Protein AF-A0A4R9BK55-F1 (afdb_monomer_lite)

Secondary structure (DSSP, 8-state):
--------------------------------------------S-HHHHHHHHHHHHHHHHHHHHHTEETTEEGGGHHHHHHHHHHHT-HHHHHHHHHHHHHHHHHHHHHHTTT-TT----PPPHHHHHHHHHHHHHTT-HHHHHHHHHHHHHH-TT-HHHHHHHHHHHHHHHHHTT-

Foldseek 3Di:
DDDDDDDDDDDDDDDDDDDDPPDDPDPPPPDPDPPPPPPVPPPPPDVVNVVVLCVVCVVLVVVLQVLQDDPRDGLVVCVVVLVVCVVVVVLVVSLVSLVSSQVSNQSSQVSVCVSDPVSPRPQRDVVSLVSNLVSCVVVVVLVVSLVSLVVSCVVPVPPPVSVVSNVVSVVSVVVVVVD

Organism: NCBI:txid1259202

Radius of gyration: 28.17 Å; chains: 1; bounding box: 82×42×72 Å

Sequence (179 aa):
MVVLLVIGSAVGLWRAAGASMAAKPKVSSASLAPAVMTEDVQSDAPMDALMAELARNQPLYAAVHEARVLRGRDVSEWLFEVKRLKAEGQLEEALALAYECSDTQERSHAIFAQITRDGVPMRTSPYWSKDIAIILRKMKDYDAEVGYLEEKLDADPENMEINARLSKARVLAAKDAAL

Structure (mmCIF, N/CA/C/O backbone):
data_AF-A0A4R9BK55-F1
#
_entry.id   AF-A0A4R9BK55-F1
#
loop_
_atom_site.group_PDB
_atom_site.id
_atom_site.type_symbol
_atom_site.label_atom_id
_atom_site.label_alt_id
_atom_site.label_comp_id
_atom_site.label_asym_id
_atom_site.label_entity_id
_atom_site.label_seq_id
_atom_site.pdbx_PDB_ins_code
_atom_site.Cartn_x
_atom_site.Cartn_y
_atom_site.Cartn_z
_atom_site.occupancy
_atom_site.B_iso_or_equiv
_atom_site.auth_seq_id
_atom_site.auth_comp_id
_atom_site.auth_asym_id
_atom_site.auth_atom_id
_atom_site.pdbx_PDB_model_num
ATOM 1 N N . MET A 1 1 ? -47.096 20.240 46.490 1.00 37.09 1 MET A N 1
ATOM 2 C CA . MET A 1 1 ? -46.385 20.132 47.783 1.00 37.09 1 MET A CA 1
ATOM 3 C C . MET A 1 1 ? -44.945 19.736 47.465 1.00 37.09 1 MET A C 1
ATOM 5 O O . MET A 1 1 ? -44.789 18.691 46.857 1.00 37.09 1 MET A O 1
ATOM 9 N N . VAL A 1 2 ? -44.011 20.703 47.391 1.00 35.94 2 VAL A N 1
ATOM 10 C CA . VAL A 1 2 ? -42.929 21.010 48.378 1.00 35.94 2 VAL A CA 1
ATOM 11 C C . VAL A 1 2 ? -42.050 19.755 48.607 1.00 35.94 2 VAL A C 1
ATOM 13 O O . VAL A 1 2 ? -42.595 18.738 49.002 1.00 35.94 2 VAL A O 1
ATOM 16 N N . VAL A 1 3 ? -40.739 19.680 48.330 1.00 36.78 3 VAL A N 1
ATOM 17 C CA . VAL A 1 3 ? -39.615 20.608 48.579 1.00 36.78 3 VAL A CA 1
ATOM 18 C C . VAL A 1 3 ? -38.450 20.324 47.601 1.00 36.78 3 VAL A C 1
ATOM 20 O O . VAL A 1 3 ? -38.080 19.171 47.399 1.00 36.78 3 VAL A O 1
ATOM 23 N N . LEU A 1 4 ? -37.847 21.388 47.056 1.00 42.44 4 LEU A N 1
ATOM 24 C CA . LEU A 1 4 ? -36.509 21.441 46.444 1.00 42.44 4 LEU A CA 1
ATOM 25 C C . LEU A 1 4 ? -35.415 21.315 47.516 1.00 42.44 4 LEU A C 1
ATOM 27 O O . LEU A 1 4 ? -35.474 22.048 48.501 1.00 42.44 4 LEU A O 1
ATOM 31 N N . LEU A 1 5 ? -34.353 20.540 47.275 1.00 43.44 5 LEU A N 1
ATOM 32 C CA . LEU A 1 5 ? -33.089 20.731 47.995 1.00 43.44 5 LEU A CA 1
ATOM 33 C C . LEU A 1 5 ? -31.937 20.946 47.009 1.00 43.44 5 LEU A C 1
ATOM 35 O O . LEU A 1 5 ? -31.364 20.014 46.453 1.00 43.44 5 LEU A O 1
ATOM 39 N N . VAL A 1 6 ? -31.637 22.226 46.805 1.00 42.88 6 VAL A N 1
ATOM 40 C CA . VAL A 1 6 ? -30.367 22.745 46.300 1.00 42.88 6 VAL A CA 1
ATOM 41 C C . VAL A 1 6 ? -29.466 22.947 47.516 1.00 42.88 6 VAL A C 1
ATOM 43 O O . VAL A 1 6 ? -29.875 23.612 48.465 1.00 42.88 6 VAL A O 1
ATOM 46 N N . ILE A 1 7 ? -28.244 22.418 47.485 1.00 49.19 7 ILE A N 1
ATOM 47 C CA . ILE A 1 7 ? -27.168 22.837 48.391 1.00 49.19 7 ILE A CA 1
ATOM 48 C C . ILE A 1 7 ? -25.996 23.275 47.520 1.00 49.19 7 ILE A C 1
ATOM 50 O O . ILE A 1 7 ? -25.505 22.513 46.689 1.00 49.19 7 ILE A O 1
ATOM 54 N N . GLY A 1 8 ? -25.606 24.535 47.691 1.00 34.31 8 GLY A N 1
ATOM 55 C CA . GLY A 1 8 ? -24.484 25.161 47.013 1.00 34.31 8 GLY A CA 1
ATOM 56 C C . GLY A 1 8 ? -23.214 25.254 47.862 1.00 34.31 8 GLY A C 1
ATOM 57 O O . GLY A 1 8 ? -23.234 25.068 49.073 1.00 34.31 8 GLY A O 1
ATOM 58 N N . SER A 1 9 ? -22.153 25.630 47.144 1.00 38.53 9 SER A N 1
ATOM 59 C CA . SER A 1 9 ? -21.088 26.586 47.495 1.00 38.53 9 SER A CA 1
ATOM 60 C C . SER A 1 9 ? -20.168 26.350 48.701 1.00 38.53 9 SER A C 1
ATOM 62 O O . SER A 1 9 ? -20.579 26.487 49.845 1.00 38.53 9 SER A O 1
ATOM 64 N N . ALA A 1 10 ? -18.866 26.240 48.404 1.00 39.69 10 ALA A N 1
ATOM 65 C CA . ALA A 1 10 ? -17.757 26.982 49.039 1.00 39.69 10 ALA A CA 1
ATOM 66 C C . ALA A 1 10 ? -16.477 26.702 48.215 1.00 39.69 10 ALA A C 1
ATOM 68 O O . ALA A 1 10 ? -16.031 25.566 48.132 1.00 39.69 10 ALA A O 1
ATOM 69 N N . VAL A 1 11 ? -15.988 27.608 47.362 1.00 40.75 11 VAL A N 1
ATOM 70 C CA . VAL A 1 11 ? -15.024 28.689 47.665 1.00 40.75 11 VAL A CA 1
ATOM 71 C C . VAL A 1 11 ? -14.019 28.329 48.763 1.00 40.75 11 VAL A C 1
ATOM 73 O O . VAL A 1 11 ? -14.324 28.381 49.949 1.00 40.75 11 VAL A O 1
ATOM 76 N N . GLY A 1 12 ? -12.787 28.064 48.331 1.00 35.66 12 GLY A N 1
ATOM 77 C CA . GLY A 1 12 ? -11.597 27.980 49.167 1.00 35.66 12 GLY A CA 1
ATOM 78 C C . GLY A 1 12 ? -10.353 28.275 48.333 1.00 35.66 12 GLY A C 1
ATOM 79 O O . GLY A 1 12 ? -9.748 27.368 47.771 1.00 35.66 12 GLY A O 1
ATOM 80 N N . LEU A 1 13 ? -9.991 29.561 48.242 1.00 42.22 13 LEU A N 1
ATOM 81 C CA . LEU A 1 13 ? -8.607 30.004 48.026 1.00 42.22 13 LEU A CA 1
ATOM 82 C C . LEU A 1 13 ? -7.689 29.227 48.983 1.00 42.22 13 LEU A C 1
ATOM 84 O O . LEU A 1 13 ? -8.109 29.023 50.107 1.00 42.22 13 LEU A O 1
ATOM 88 N N . TRP A 1 14 ? -6.444 28.917 48.612 1.00 39.19 14 TRP A N 1
ATOM 89 C CA . TRP A 1 14 ? -5.263 29.114 49.473 1.00 39.19 14 TRP A CA 1
ATOM 90 C C . TRP A 1 14 ? -3.966 29.011 48.639 1.00 39.19 14 TRP A C 1
ATOM 92 O O . TRP A 1 14 ? -3.690 28.027 47.966 1.00 39.19 14 TRP A O 1
ATOM 102 N N . ARG A 1 15 ? -3.243 30.133 48.682 1.00 38.12 15 ARG A N 1
ATOM 103 C CA . ARG A 1 15 ? -1.813 30.441 48.509 1.00 38.12 15 ARG A CA 1
ATOM 104 C C . ARG A 1 15 ? -0.823 29.469 47.842 1.00 38.12 15 ARG A C 1
ATOM 106 O O . ARG A 1 15 ? -0.597 28.343 48.263 1.00 38.12 15 ARG A O 1
ATOM 113 N N . ALA A 1 16 ? -0.074 30.106 46.940 1.00 44.25 16 ALA A N 1
ATOM 114 C CA . ALA A 1 16 ? 1.290 29.838 46.507 1.00 44.25 16 ALA A CA 1
ATOM 115 C C . ALA A 1 16 ? 2.244 29.315 47.596 1.00 44.25 16 ALA A C 1
ATOM 117 O O . ALA A 1 16 ? 2.348 29.893 48.679 1.00 44.25 16 ALA A O 1
ATOM 118 N N . ALA A 1 17 ? 3.041 28.317 47.220 1.00 39.03 17 ALA A N 1
ATOM 119 C CA . ALA A 1 17 ? 4.317 28.004 47.842 1.00 39.03 17 ALA A CA 1
ATOM 120 C C . ALA A 1 17 ? 5.258 27.371 46.808 1.00 39.03 17 ALA A C 1
ATOM 122 O O . ALA A 1 17 ? 4.876 26.452 46.091 1.00 39.03 17 ALA A O 1
ATOM 123 N N . GLY A 1 18 ? 6.504 27.844 46.795 1.00 35.97 18 GLY A N 1
ATOM 124 C CA . GLY A 1 18 ? 7.652 26.997 46.483 1.00 35.97 18 GLY A CA 1
ATOM 125 C C . GLY A 1 18 ? 8.092 26.954 45.028 1.00 35.97 18 GLY A C 1
ATOM 126 O O . GLY A 1 18 ? 7.823 25.999 44.308 1.00 35.97 18 GLY A O 1
ATOM 127 N N . ALA A 1 19 ? 8.896 27.943 44.642 1.00 43.50 19 ALA A N 1
ATOM 128 C CA . ALA A 1 19 ? 9.894 27.765 43.602 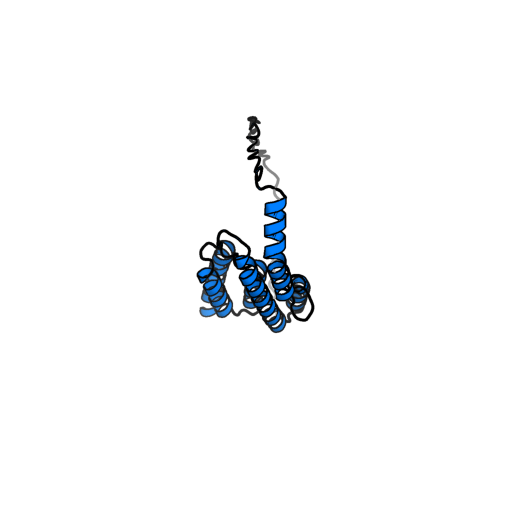1.00 43.50 19 ALA A CA 1
ATOM 129 C C . ALA A 1 19 ? 10.756 26.524 43.904 1.00 43.50 19 ALA A C 1
ATOM 131 O O . ALA A 1 19 ? 11.377 26.437 44.961 1.00 43.50 19 ALA A O 1
ATOM 132 N N . SER A 1 20 ? 10.838 25.602 42.950 1.00 40.56 20 SER A N 1
ATOM 133 C CA . SER A 1 20 ? 11.964 24.679 42.828 1.00 40.56 20 SER A CA 1
ATOM 134 C C . SER A 1 20 ? 12.399 24.689 41.370 1.00 40.56 20 SER A C 1
ATOM 136 O O . SER A 1 20 ? 11.959 23.894 40.542 1.00 40.56 20 SER A O 1
ATOM 138 N N . MET A 1 21 ? 13.225 25.682 41.034 1.00 38.91 21 MET A N 1
ATOM 139 C CA . MET A 1 21 ? 14.043 25.630 39.831 1.00 38.91 21 MET A CA 1
ATOM 140 C C . MET A 1 21 ? 15.097 24.550 40.063 1.00 38.91 21 MET A C 1
ATOM 142 O O . MET A 1 21 ? 16.170 24.816 40.601 1.00 38.91 21 MET A O 1
ATOM 146 N N . ALA A 1 22 ? 14.772 23.317 39.681 1.00 47.44 22 ALA A N 1
ATOM 147 C CA . ALA A 1 22 ? 15.765 22.270 39.531 1.00 47.44 22 ALA A CA 1
ATOM 148 C C . ALA A 1 22 ? 16.788 22.749 38.492 1.00 47.44 22 ALA A C 1
ATOM 150 O O . ALA A 1 22 ? 16.468 22.957 37.318 1.00 47.44 22 ALA A O 1
ATOM 151 N N . ALA A 1 23 ? 18.008 22.993 38.966 1.00 46.91 23 ALA A N 1
ATOM 152 C CA . ALA A 1 23 ? 19.148 23.355 38.150 1.00 46.91 23 ALA A CA 1
ATOM 153 C C . ALA A 1 23 ? 19.313 22.317 37.032 1.00 46.91 23 ALA A C 1
ATOM 155 O O . ALA A 1 23 ? 19.577 21.143 37.289 1.00 46.91 23 ALA A O 1
ATOM 156 N N . LYS A 1 24 ? 19.138 22.755 35.782 1.00 45.59 24 LYS A N 1
ATOM 157 C CA . LYS A 1 24 ? 19.481 21.947 34.612 1.00 45.59 24 LYS A CA 1
ATOM 158 C C . LYS A 1 24 ? 20.978 21.620 34.692 1.00 45.59 24 LYS A C 1
ATOM 160 O O . LYS A 1 24 ? 21.773 22.554 34.831 1.00 45.59 24 LYS A O 1
ATOM 165 N N . PRO A 1 25 ? 21.390 20.346 34.601 1.00 45.16 25 PRO A N 1
ATOM 166 C CA . PRO A 1 25 ? 22.803 20.018 34.515 1.00 45.16 25 PRO A CA 1
ATOM 167 C C . PRO A 1 25 ? 23.387 20.667 33.254 1.00 45.16 25 PRO A C 1
ATOM 169 O O . PRO A 1 25 ? 22.878 20.480 32.148 1.00 45.16 25 PRO A O 1
ATOM 172 N N . LYS A 1 26 ? 24.447 21.465 33.441 1.00 46.31 26 LYS A N 1
ATOM 173 C CA . LYS A 1 26 ? 25.323 21.949 32.369 1.00 46.31 26 LYS A CA 1
ATOM 174 C C . LYS A 1 26 ? 25.889 20.720 31.661 1.00 46.31 26 LYS A C 1
ATOM 176 O O . LYS A 1 26 ? 26.804 20.081 32.174 1.00 46.31 26 LYS A O 1
ATOM 181 N N . VAL A 1 27 ? 25.330 20.381 30.504 1.00 48.88 27 VAL A N 1
ATOM 182 C CA . VAL A 1 27 ? 25.936 19.400 29.607 1.00 48.88 27 VAL A CA 1
ATOM 183 C C . VAL A 1 27 ? 27.195 20.059 29.063 1.00 48.88 27 VAL A C 1
ATOM 185 O O . VAL A 1 27 ? 27.132 21.029 28.309 1.00 48.88 27 VAL A O 1
ATOM 188 N N . SER A 1 28 ? 28.336 19.588 29.558 1.00 45.59 28 SER A N 1
ATOM 189 C CA . SER A 1 28 ? 29.655 19.928 29.047 1.00 45.59 28 SER A CA 1
ATOM 190 C C . SER A 1 28 ? 29.675 19.638 27.551 1.00 45.59 28 SER A C 1
ATOM 192 O O . SER A 1 28 ? 29.401 18.514 27.129 1.00 45.59 28 SER A O 1
ATOM 194 N N . SER A 1 29 ? 29.963 20.663 26.756 1.00 49.56 29 SER A N 1
ATOM 195 C CA . SER A 1 29 ? 30.234 20.561 25.328 1.00 49.56 29 SER A CA 1
ATOM 196 C C . SER A 1 29 ? 31.554 19.815 25.131 1.00 49.56 29 SER A C 1
ATOM 198 O O . SER A 1 29 ? 32.602 20.418 24.901 1.00 49.56 29 SER A O 1
ATOM 200 N N . ALA A 1 30 ? 31.510 18.492 25.275 1.00 50.41 30 ALA A N 1
ATOM 201 C CA . ALA A 1 30 ? 32.540 17.617 24.755 1.00 50.41 30 ALA A CA 1
ATOM 202 C C . ALA A 1 30 ? 32.440 17.678 23.228 1.00 50.41 30 ALA A C 1
ATOM 204 O O . ALA A 1 30 ? 31.461 17.234 22.631 1.00 50.41 30 ALA A O 1
ATOM 205 N N . SER A 1 31 ? 33.443 18.319 22.637 1.00 49.53 31 SER A N 1
ATOM 206 C CA . SER A 1 31 ? 33.713 18.372 21.207 1.00 49.53 31 SER A CA 1
ATOM 207 C C . SER A 1 31 ? 33.692 16.957 20.620 1.00 49.53 31 SER A C 1
ATOM 209 O O . SER A 1 31 ? 34.656 16.204 20.745 1.00 49.53 31 SER A O 1
ATOM 211 N N . LEU A 1 32 ? 32.569 16.585 20.009 1.00 50.91 32 LEU A N 1
ATOM 212 C CA . LEU A 1 32 ? 32.499 15.486 19.058 1.00 50.91 32 LEU A CA 1
ATOM 213 C C . LEU A 1 32 ? 33.103 16.022 17.764 1.00 50.91 32 LEU A C 1
ATOM 215 O O . LEU A 1 32 ? 32.458 16.769 17.029 1.00 50.91 32 LEU A O 1
ATOM 219 N N . ALA A 1 33 ? 34.369 15.687 17.524 1.00 49.28 33 ALA A N 1
ATOM 220 C CA . ALA A 1 33 ? 34.963 15.845 16.208 1.00 49.28 33 ALA A CA 1
ATOM 221 C C . ALA A 1 33 ? 34.033 15.172 15.181 1.00 49.28 33 ALA A C 1
ATOM 223 O O . ALA A 1 33 ? 33.615 14.033 15.418 1.00 49.28 33 ALA A O 1
ATOM 224 N N . PRO A 1 34 ? 33.674 15.835 14.068 1.00 48.19 34 PRO A N 1
ATOM 225 C CA . PRO A 1 34 ? 32.958 15.155 13.007 1.00 48.19 34 PRO A 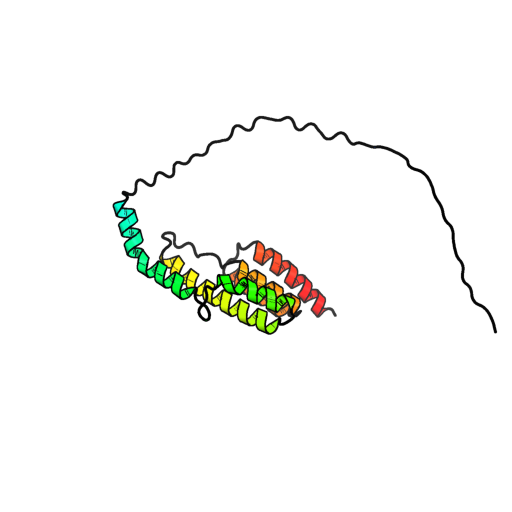CA 1
ATOM 226 C C . PRO A 1 34 ? 33.899 14.084 12.459 1.00 48.19 34 PRO A C 1
ATOM 228 O O . PRO A 1 34 ? 34.918 14.397 11.844 1.00 48.19 34 PRO A O 1
ATOM 231 N N . ALA A 1 35 ? 33.582 12.816 12.714 1.00 48.78 35 ALA A N 1
ATOM 232 C CA . ALA A 1 35 ? 34.104 11.729 11.908 1.00 48.78 35 ALA A CA 1
ATOM 233 C C . ALA A 1 35 ? 33.538 11.947 10.502 1.00 48.78 35 ALA A C 1
ATOM 235 O O . ALA A 1 35 ? 32.413 11.558 10.194 1.00 48.78 35 ALA A O 1
ATOM 236 N N . VAL A 1 36 ? 34.295 12.679 9.690 1.00 49.00 36 VAL A N 1
ATOM 237 C CA . VAL A 1 36 ? 34.087 12.807 8.256 1.00 49.00 36 VAL A CA 1
ATOM 238 C C . VAL A 1 36 ? 34.358 11.422 7.676 1.00 49.00 36 VAL A C 1
ATOM 240 O O . VAL A 1 36 ? 35.475 11.094 7.298 1.00 49.00 36 VAL A O 1
ATOM 243 N N . MET A 1 37 ? 33.333 10.573 7.685 1.00 43.47 37 MET A N 1
ATOM 244 C CA . MET A 1 37 ? 33.248 9.407 6.814 1.00 43.47 37 MET A CA 1
ATOM 245 C C . MET A 1 37 ? 32.849 9.929 5.432 1.00 43.47 37 MET A C 1
ATOM 247 O O . MET A 1 37 ? 31.705 9.799 5.006 1.00 43.47 37 MET A O 1
ATOM 251 N N . THR A 1 38 ? 33.777 10.606 4.756 1.00 49.25 38 THR A N 1
ATOM 252 C CA . THR A 1 38 ? 33.749 10.701 3.296 1.00 49.25 38 THR A CA 1
ATOM 253 C C . THR A 1 38 ? 34.266 9.367 2.789 1.00 49.25 38 THR A C 1
ATOM 255 O O . THR A 1 38 ? 35.439 9.226 2.451 1.00 49.25 38 THR A O 1
ATOM 258 N N . GLU A 1 39 ? 33.401 8.353 2.789 1.00 46.97 39 GLU A N 1
ATOM 259 C CA . GLU A 1 39 ? 33.538 7.327 1.766 1.00 46.97 39 GLU A CA 1
ATOM 260 C C . GLU A 1 39 ? 33.223 8.041 0.454 1.00 46.97 39 GLU A C 1
ATOM 262 O O . GLU A 1 39 ? 32.067 8.197 0.058 1.00 46.97 39 GLU A O 1
ATOM 267 N N . ASP A 1 40 ? 34.274 8.581 -0.162 1.00 44.62 40 ASP A N 1
ATOM 268 C CA . ASP A 1 40 ? 34.268 8.938 -1.566 1.00 44.62 40 ASP A CA 1
ATOM 269 C C . ASP A 1 40 ? 33.943 7.648 -2.320 1.00 44.62 40 ASP A C 1
ATOM 271 O O . ASP A 1 40 ? 34.821 6.851 -2.647 1.00 44.62 40 ASP A O 1
ATOM 275 N N . VAL A 1 41 ? 32.654 7.408 -2.567 1.00 51.78 41 VAL A N 1
ATOM 276 C CA . VAL A 1 41 ? 32.194 6.407 -3.530 1.00 51.78 41 VAL A CA 1
ATOM 277 C C . VAL A 1 41 ? 32.525 6.969 -4.914 1.00 51.78 41 VAL A C 1
ATOM 279 O O . VAL A 1 41 ? 31.660 7.392 -5.679 1.00 51.78 41 VAL A O 1
ATOM 282 N N . GLN A 1 42 ? 33.821 7.046 -5.223 1.00 49.56 42 GLN A N 1
ATOM 283 C CA . GLN A 1 42 ? 34.317 7.209 -6.576 1.00 49.56 42 GLN A CA 1
ATOM 284 C C . GLN A 1 42 ? 34.005 5.901 -7.294 1.00 49.56 42 GLN A C 1
ATOM 286 O O . GLN A 1 42 ? 34.733 4.917 -7.220 1.00 49.56 42 GLN A O 1
ATOM 291 N N . SER A 1 43 ? 32.847 5.871 -7.946 1.00 57.50 43 SER A N 1
ATOM 292 C CA . SER A 1 43 ? 32.557 4.859 -8.948 1.00 57.50 43 SER A CA 1
ATOM 293 C C . SER A 1 43 ? 33.601 4.995 -10.061 1.00 57.50 43 SER A C 1
ATOM 295 O O . SER A 1 43 ? 33.450 5.839 -10.940 1.00 57.50 43 SER A O 1
ATOM 297 N N . ASP A 1 44 ? 34.621 4.136 -10.051 1.00 62.97 44 ASP A N 1
ATOM 298 C CA . ASP A 1 44 ? 35.621 4.002 -11.125 1.00 62.97 44 ASP A CA 1
ATOM 299 C C . ASP A 1 44 ? 35.021 3.487 -12.447 1.00 62.97 44 ASP A C 1
ATOM 301 O O . ASP A 1 44 ? 35.739 3.284 -13.429 1.00 62.97 44 ASP A O 1
ATOM 305 N N . ALA A 1 45 ? 33.703 3.250 -12.499 1.00 66.62 45 ALA A N 1
ATOM 306 C CA . ALA A 1 45 ? 33.038 2.893 -13.737 1.00 66.62 45 ALA A CA 1
ATOM 307 C C . ALA A 1 45 ? 33.239 4.028 -14.758 1.00 66.62 45 ALA A C 1
ATOM 309 O O . ALA A 1 45 ? 32.808 5.160 -14.512 1.00 66.62 45 ALA A O 1
ATOM 310 N N . PRO A 1 46 ? 33.873 3.752 -15.911 1.00 84.06 46 PRO A N 1
ATOM 311 C CA . PRO A 1 46 ? 34.006 4.751 -16.956 1.00 84.06 46 PRO A CA 1
ATOM 312 C C . PRO A 1 46 ? 32.606 5.220 -17.361 1.00 84.06 46 PRO A C 1
ATOM 314 O O . PRO A 1 46 ? 31.685 4.407 -17.456 1.00 84.06 46 PRO A O 1
ATOM 317 N N . MET A 1 47 ? 32.443 6.524 -17.603 1.00 80.69 47 MET A N 1
ATOM 318 C CA . MET A 1 47 ? 31.158 7.140 -17.972 1.00 80.69 47 MET A CA 1
ATOM 319 C C . MET A 1 47 ? 30.440 6.359 -19.088 1.00 80.69 47 MET A C 1
ATOM 321 O O . MET A 1 47 ? 29.227 6.188 -19.043 1.00 80.69 47 MET A O 1
ATOM 325 N N . ASP A 1 48 ? 31.194 5.796 -20.034 1.00 81.75 48 ASP A N 1
ATOM 326 C CA . ASP A 1 48 ? 30.673 4.961 -21.120 1.00 81.75 48 ASP A CA 1
ATOM 327 C C . ASP A 1 48 ? 29.957 3.689 -20.631 1.00 81.75 48 ASP A C 1
ATOM 329 O O . ASP A 1 48 ? 28.927 3.309 -21.189 1.00 81.75 48 ASP A O 1
ATOM 333 N N . ALA A 1 49 ? 30.452 3.042 -19.570 1.00 85.69 49 ALA A N 1
ATOM 334 C CA . ALA A 1 49 ? 29.808 1.874 -18.970 1.00 85.69 49 ALA A CA 1
ATOM 335 C C . ALA A 1 49 ? 28.494 2.257 -18.274 1.00 85.69 49 ALA A C 1
ATOM 337 O O . ALA A 1 49 ? 27.494 1.558 -18.437 1.00 85.69 49 ALA A O 1
ATOM 338 N N . LEU A 1 50 ? 28.472 3.396 -17.570 1.00 82.69 50 LEU A N 1
ATOM 339 C CA . LEU A 1 50 ? 27.252 3.933 -16.962 1.00 82.69 50 LEU A CA 1
ATOM 340 C C . LEU A 1 50 ? 26.212 4.291 -18.033 1.00 82.69 50 LEU A C 1
ATOM 342 O O . LEU A 1 50 ? 25.051 3.908 -17.915 1.00 82.69 50 LEU A O 1
ATOM 346 N N . MET A 1 51 ? 26.625 4.972 -19.104 1.00 82.44 51 MET A N 1
ATOM 347 C CA . MET A 1 51 ? 25.735 5.340 -20.208 1.00 82.44 51 MET A CA 1
ATOM 348 C C . MET A 1 51 ? 25.199 4.110 -20.952 1.00 82.44 51 MET A C 1
ATOM 350 O O . MET A 1 51 ? 24.021 4.081 -21.308 1.00 82.44 51 MET A O 1
ATOM 354 N N . ALA A 1 52 ? 26.016 3.071 -21.145 1.00 85.94 52 ALA A N 1
ATOM 355 C CA . ALA A 1 52 ? 25.571 1.808 -21.732 1.00 85.94 52 ALA A CA 1
ATOM 356 C C . ALA A 1 52 ? 24.590 1.047 -20.821 1.00 85.94 52 ALA A C 1
ATOM 358 O O . ALA A 1 52 ? 23.649 0.425 -21.319 1.00 85.94 52 ALA A O 1
ATOM 359 N N . GLU A 1 53 ? 24.784 1.089 -19.500 1.00 84.94 53 GLU A N 1
ATOM 360 C CA . GLU A 1 53 ? 23.870 0.479 -18.528 1.00 84.94 53 GLU A CA 1
ATOM 361 C C . GLU A 1 53 ? 22.536 1.240 -18.452 1.00 84.94 53 GLU A C 1
ATOM 363 O O . GLU A 1 53 ? 21.474 0.622 -18.527 1.00 84.94 53 GLU A O 1
ATOM 368 N N . LEU A 1 54 ? 22.567 2.577 -18.440 1.00 83.88 54 LEU A N 1
ATOM 369 C CA . LEU A 1 54 ? 21.367 3.413 -18.543 1.00 83.88 54 LEU A CA 1
ATOM 370 C C . LEU A 1 54 ? 20.600 3.149 -19.844 1.00 83.88 54 LEU A C 1
ATOM 372 O O . LEU A 1 54 ? 19.399 2.900 -19.802 1.00 83.88 54 LEU A O 1
ATOM 376 N N . ALA A 1 55 ? 21.284 3.133 -20.991 1.00 86.88 55 ALA A N 1
ATOM 377 C CA . ALA A 1 55 ? 20.655 2.859 -22.283 1.00 86.88 55 ALA A CA 1
ATOM 378 C C . ALA A 1 55 ? 20.010 1.464 -22.329 1.00 86.88 55 ALA A C 1
ATOM 380 O O . ALA A 1 55 ? 18.912 1.307 -22.863 1.00 86.88 55 ALA A O 1
ATOM 381 N N . ARG A 1 56 ? 20.659 0.458 -21.728 1.00 89.12 56 ARG A N 1
ATOM 382 C CA . ARG A 1 56 ? 20.120 -0.903 -21.603 1.00 89.12 56 ARG A CA 1
ATOM 383 C C . ARG A 1 56 ? 18.850 -0.946 -20.750 1.00 89.12 56 ARG A C 1
ATOM 385 O O . ARG A 1 56 ? 17.925 -1.677 -21.090 1.00 89.12 56 ARG A O 1
ATOM 392 N N . ASN A 1 57 ? 18.802 -0.157 -19.679 1.00 88.19 57 ASN A N 1
ATOM 393 C CA . ASN A 1 57 ? 17.686 -0.130 -18.733 1.00 88.19 57 ASN A CA 1
ATOM 394 C C . ASN A 1 57 ? 16.587 0.879 -19.108 1.00 88.19 57 ASN A C 1
ATOM 396 O O . ASN A 1 57 ? 15.512 0.859 -18.511 1.00 88.19 57 ASN A O 1
ATOM 400 N N . GLN A 1 58 ? 16.809 1.729 -20.116 1.00 89.94 58 GLN A N 1
ATOM 401 C CA . GLN A 1 58 ? 15.854 2.746 -20.565 1.00 89.94 58 GLN A CA 1
ATOM 402 C C . GLN A 1 58 ? 14.440 2.191 -20.842 1.00 89.94 58 GLN A C 1
ATOM 404 O O . GLN A 1 58 ? 13.476 2.806 -20.377 1.00 89.94 58 GLN A O 1
ATOM 409 N N . PRO A 1 59 ? 14.260 1.034 -21.519 1.00 90.75 59 PRO A N 1
ATOM 410 C CA . PRO A 1 59 ? 12.928 0.464 -21.730 1.00 90.75 59 PRO A CA 1
ATOM 411 C C . PRO A 1 59 ? 12.244 0.045 -20.424 1.00 90.75 59 PRO A C 1
ATOM 413 O O . PRO A 1 59 ? 11.030 0.174 -20.300 1.00 90.75 59 PRO A O 1
ATOM 416 N N . LEU A 1 60 ? 13.012 -0.417 -19.431 1.00 88.12 60 LEU A N 1
ATOM 417 C CA . LEU A 1 60 ? 12.471 -0.791 -18.124 1.00 88.12 60 LEU A CA 1
ATOM 418 C C . LEU A 1 60 ? 12.033 0.445 -17.337 1.00 88.12 60 LEU A C 1
ATOM 420 O O . LEU A 1 60 ? 10.963 0.422 -16.743 1.00 88.12 60 LEU A O 1
ATOM 424 N N . TYR A 1 61 ? 12.787 1.548 -17.380 1.00 87.88 61 TYR A N 1
ATOM 425 C CA . TYR A 1 61 ? 12.346 2.807 -16.768 1.00 87.88 61 TYR A CA 1
ATOM 426 C C . TYR A 1 61 ? 11.052 3.339 -17.396 1.00 87.88 61 TYR A C 1
ATOM 428 O O . TYR A 1 61 ? 10.167 3.794 -16.670 1.00 87.88 61 TYR A O 1
ATOM 436 N N . ALA A 1 62 ? 10.911 3.240 -18.723 1.00 92.81 62 ALA A N 1
ATOM 437 C CA . ALA A 1 62 ? 9.663 3.575 -19.405 1.00 92.81 62 ALA A CA 1
ATOM 438 C C . ALA A 1 62 ? 8.511 2.666 -18.940 1.00 92.81 62 ALA A C 1
ATOM 440 O O . ALA A 1 62 ? 7.466 3.170 -18.536 1.00 92.81 62 ALA A O 1
ATOM 441 N N . ALA A 1 63 ? 8.736 1.350 -18.880 1.00 93.25 63 ALA A N 1
ATOM 442 C CA . ALA A 1 63 ? 7.744 0.387 -18.403 1.00 93.25 63 ALA A CA 1
ATOM 443 C C . ALA A 1 63 ? 7.340 0.619 -16.935 1.00 93.25 63 ALA A C 1
ATOM 445 O O . ALA A 1 63 ? 6.165 0.501 -16.594 1.00 93.25 63 ALA A O 1
ATOM 446 N N . VAL A 1 64 ? 8.281 0.997 -16.059 1.00 91.56 64 VAL A N 1
ATOM 447 C CA . VAL A 1 64 ? 7.978 1.397 -14.674 1.00 91.56 64 VAL A CA 1
ATOM 448 C C . VAL A 1 64 ? 7.072 2.622 -14.666 1.00 91.56 64 VAL A C 1
ATOM 450 O O . VAL A 1 64 ? 6.098 2.647 -13.917 1.00 91.56 64 VAL A O 1
ATOM 453 N N . HIS A 1 65 ? 7.370 3.635 -15.482 1.00 92.38 65 HIS A N 1
ATOM 454 C CA . HIS A 1 65 ? 6.557 4.846 -15.536 1.00 92.38 65 HIS A CA 1
ATOM 455 C C . HIS A 1 65 ? 5.145 4.563 -16.059 1.00 92.38 65 HIS A C 1
ATOM 457 O O . HIS A 1 65 ? 4.173 4.986 -15.440 1.00 92.38 65 HIS A O 1
ATOM 463 N N . GLU A 1 66 ? 5.019 3.773 -17.125 1.00 95.19 66 GLU A N 1
ATOM 464 C CA . GLU A 1 66 ? 3.728 3.329 -17.659 1.00 95.19 66 GLU A CA 1
ATOM 465 C C . GLU A 1 66 ? 2.931 2.522 -16.627 1.00 95.19 66 GLU A C 1
ATOM 467 O O . GLU A 1 66 ? 1.738 2.756 -16.435 1.00 95.19 66 GLU A O 1
ATOM 472 N N . ALA A 1 67 ? 3.592 1.626 -15.889 1.00 94.69 67 ALA A N 1
ATOM 473 C CA . ALA A 1 67 ? 2.959 0.825 -14.846 1.00 94.69 67 ALA A CA 1
ATOM 474 C C . ALA A 1 67 ? 2.500 1.639 -13.628 1.00 94.69 67 ALA A C 1
ATOM 476 O O . ALA A 1 67 ? 1.690 1.140 -12.852 1.00 94.69 67 ALA A O 1
ATOM 477 N N . ARG A 1 68 ? 2.984 2.876 -13.452 1.00 94.38 68 ARG A N 1
ATOM 478 C CA . ARG A 1 68 ? 2.516 3.801 -12.405 1.00 94.38 68 ARG A CA 1
ATOM 479 C C . ARG A 1 68 ? 1.258 4.569 -12.798 1.00 94.38 68 ARG A C 1
ATOM 481 O O . ARG A 1 68 ? 0.716 5.284 -11.957 1.00 94.38 68 ARG A O 1
ATOM 488 N N . VAL A 1 69 ? 0.789 4.454 -14.039 1.00 97.38 69 VAL A N 1
ATOM 489 C CA . VAL A 1 69 ? -0.390 5.186 -14.506 1.00 97.38 69 VAL A CA 1
ATOM 490 C C . VAL A 1 69 ? -1.666 4.449 -14.099 1.00 97.38 69 VAL A C 1
ATOM 492 O O . VAL A 1 69 ? -1.964 3.358 -14.584 1.00 97.38 69 VAL A O 1
ATOM 495 N N . LEU A 1 70 ? -2.468 5.085 -13.246 1.00 97.69 70 LEU A N 1
ATOM 496 C CA . LEU A 1 70 ? -3.804 4.643 -12.858 1.00 97.69 70 LEU A CA 1
ATOM 497 C C . LEU A 1 70 ? -4.839 5.633 -13.396 1.00 97.69 70 LEU A C 1
ATOM 499 O O . LEU A 1 70 ? -4.805 6.820 -13.068 1.00 97.69 70 LEU A O 1
ATOM 503 N N . ARG A 1 71 ? -5.765 5.142 -14.233 1.00 96.94 71 ARG A N 1
ATOM 504 C CA . ARG A 1 71 ? -6.856 5.933 -14.843 1.00 96.94 71 ARG A CA 1
ATOM 505 C C . ARG A 1 71 ? -6.352 7.245 -15.485 1.00 96.94 71 ARG A C 1
ATOM 507 O O . ARG A 1 71 ? -6.972 8.296 -15.349 1.00 96.94 71 ARG A O 1
ATOM 514 N N . GLY A 1 72 ? -5.202 7.175 -16.161 1.00 97.19 72 GLY A N 1
ATOM 515 C CA . GLY A 1 72 ? -4.592 8.297 -16.88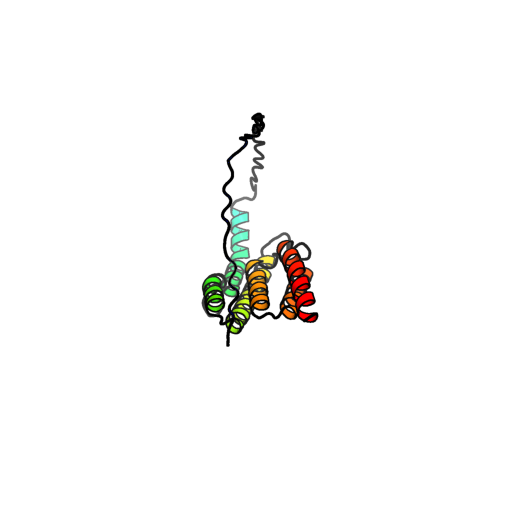5 1.00 97.19 72 GLY A CA 1
ATOM 516 C C . GLY A 1 72 ? -3.757 9.276 -16.048 1.00 97.19 72 GLY A C 1
ATOM 517 O O . GLY A 1 72 ? -3.354 10.300 -16.588 1.00 97.19 72 GLY A O 1
ATOM 518 N N . ARG A 1 73 ? -3.494 8.996 -14.763 1.00 96.56 73 ARG A N 1
ATOM 519 C CA . ARG A 1 73 ? -2.674 9.840 -13.863 1.00 96.56 73 ARG A CA 1
ATOM 520 C C . ARG A 1 73 ? -1.614 9.017 -13.132 1.00 96.56 73 ARG A C 1
ATOM 522 O O . ARG A 1 73 ? -1.830 7.818 -12.956 1.00 96.56 73 ARG A O 1
ATOM 529 N N . ASP A 1 74 ? -0.509 9.620 -12.679 1.00 95.44 74 ASP A N 1
ATOM 530 C CA . ASP A 1 74 ? 0.459 8.890 -11.841 1.00 95.44 74 ASP A CA 1
ATOM 531 C C . ASP A 1 74 ? -0.205 8.483 -10.520 1.00 95.44 74 ASP A C 1
ATOM 533 O O . ASP A 1 74 ? -0.970 9.242 -9.920 1.00 95.44 74 ASP A O 1
ATOM 537 N N . VAL A 1 75 ? 0.094 7.273 -10.052 1.00 95.94 75 VAL A N 1
ATOM 538 C CA . VAL A 1 75 ? -0.465 6.709 -8.821 1.00 95.94 75 VAL A CA 1
ATOM 539 C C . VAL A 1 75 ? -0.314 7.652 -7.621 1.00 95.94 75 VAL A C 1
ATOM 541 O O . VAL A 1 75 ? -1.232 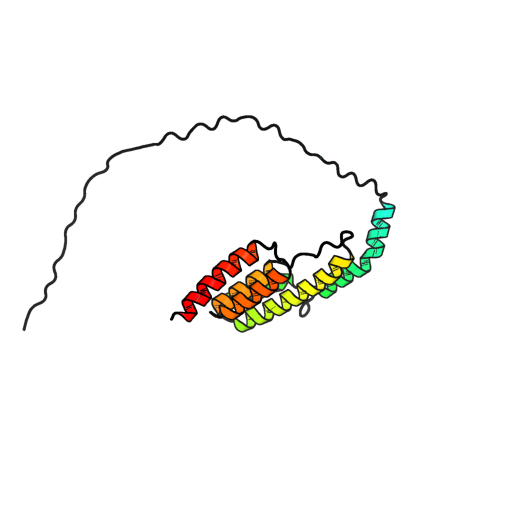7.765 -6.812 1.00 95.94 75 VAL A O 1
ATOM 544 N N . SER A 1 76 ? 0.788 8.405 -7.527 1.00 93.56 76 SER A N 1
ATOM 545 C CA . SER A 1 76 ? 1.033 9.332 -6.415 1.00 93.56 76 SER A CA 1
ATOM 546 C C . SER A 1 76 ? 0.059 10.517 -6.360 1.00 93.56 76 SER A C 1
ATOM 548 O O . SER A 1 76 ? -0.191 11.054 -5.277 1.00 93.56 76 SER A O 1
ATOM 550 N N . GLU A 1 77 ? -0.553 10.893 -7.485 1.00 95.62 77 GLU A N 1
ATOM 551 C CA . GLU A 1 77 ? -1.527 11.988 -7.554 1.00 95.62 77 GLU A CA 1
ATOM 552 C C . GLU A 1 77 ? -2.852 11.631 -6.866 1.00 95.62 77 GLU A C 1
ATOM 554 O O . GLU A 1 77 ? -3.557 12.506 -6.354 1.00 95.62 77 GLU A O 1
ATOM 559 N N . TRP A 1 78 ? -3.181 10.339 -6.785 1.00 97.56 78 TRP A N 1
ATOM 560 C CA . TRP A 1 78 ? -4.419 9.858 -6.170 1.00 97.56 78 TRP A CA 1
ATOM 561 C C . TRP A 1 78 ? -4.434 9.996 -4.645 1.00 97.56 78 TRP A C 1
ATOM 563 O O . TRP A 1 78 ? -5.495 9.882 -4.032 1.00 97.56 78 TRP A O 1
ATOM 573 N N . LEU A 1 79 ? -3.298 10.327 -4.018 1.00 95.56 79 LEU A N 1
ATOM 574 C CA . LEU A 1 79 ? -3.211 10.523 -2.570 1.00 95.56 79 LEU A CA 1
ATOM 575 C C . LEU A 1 79 ? -4.161 11.626 -2.086 1.00 95.56 79 LEU A C 1
ATOM 577 O O . LEU A 1 79 ? -4.774 11.506 -1.023 1.00 95.56 79 LEU A O 1
ATOM 581 N N . PHE A 1 80 ? -4.283 12.714 -2.849 1.00 96.06 80 PHE A N 1
ATOM 582 C CA . PHE A 1 80 ? -5.178 13.817 -2.499 1.00 96.06 80 PHE A CA 1
ATOM 583 C C . PHE A 1 80 ? -6.645 13.414 -2.612 1.00 96.06 80 PHE A C 1
ATOM 585 O O . PHE A 1 80 ? -7.448 13.802 -1.767 1.00 96.06 80 PHE A O 1
ATOM 592 N N . GLU A 1 81 ? -6.971 12.583 -3.597 1.00 98.06 81 GLU A N 1
ATOM 593 C CA . GLU A 1 81 ? -8.328 12.093 -3.805 1.00 98.06 81 GLU A CA 1
ATOM 594 C C . GLU A 1 81 ? -8.743 11.106 -2.709 1.00 98.06 81 GLU A C 1
ATOM 596 O O . GLU A 1 81 ? -9.790 11.283 -2.093 1.00 98.06 81 GLU A O 1
ATOM 601 N N . VAL A 1 82 ? -7.883 10.144 -2.356 1.00 97.88 82 VAL A N 1
ATOM 602 C CA . VAL A 1 82 ? -8.126 9.243 -1.215 1.00 97.88 82 VAL A CA 1
ATOM 603 C C . VAL A 1 82 ? -8.307 10.041 0.079 1.00 97.88 82 VAL A C 1
ATOM 605 O O . VAL A 1 82 ? -9.212 9.763 0.868 1.00 97.88 82 VAL A O 1
ATOM 608 N N . LYS A 1 83 ? -7.489 11.079 0.308 1.00 97.50 83 LYS A N 1
ATOM 609 C CA . LYS A 1 83 ? -7.650 11.973 1.468 1.00 97.50 83 LYS A CA 1
ATOM 610 C C . LYS A 1 83 ? -8.986 12.716 1.454 1.00 97.50 83 LYS A C 1
ATOM 612 O O . LYS A 1 83 ? -9.601 12.824 2.515 1.00 97.50 83 LYS A O 1
ATOM 617 N N . ARG A 1 84 ? -9.425 13.206 0.291 1.00 98.31 84 ARG A N 1
ATOM 618 C CA . ARG A 1 84 ? -10.713 13.886 0.108 1.00 98.31 84 ARG A CA 1
ATOM 619 C C . ARG A 1 84 ? -11.878 12.946 0.435 1.00 98.31 84 ARG A C 1
ATOM 621 O O . ARG A 1 84 ? -12.653 13.253 1.336 1.00 98.31 84 ARG A O 1
ATOM 628 N N . LEU A 1 85 ? -11.922 11.763 -0.180 1.00 98.56 85 LEU A N 1
ATOM 629 C CA . LEU A 1 85 ? -12.948 10.737 0.065 1.00 98.56 85 LEU A CA 1
ATOM 630 C C . LEU A 1 85 ? -13.025 10.353 1.556 1.00 98.56 85 LEU A C 1
ATOM 632 O O . LEU A 1 85 ? -14.094 10.350 2.166 1.00 98.56 85 LEU A O 1
ATOM 636 N N . LYS A 1 86 ? -11.865 10.152 2.201 1.00 97.81 86 LYS A N 1
ATOM 637 C CA . LYS A 1 86 ? -11.765 9.883 3.649 1.00 97.81 86 LYS A CA 1
ATOM 638 C C . LYS A 1 86 ? -12.302 11.003 4.535 1.00 97.81 86 LYS A C 1
ATOM 640 O O . LYS A 1 86 ? -12.671 10.720 5.681 1.00 97.81 86 LYS A O 1
ATOM 645 N N . ALA A 1 87 ? -12.209 12.254 4.093 1.00 97.81 87 ALA A N 1
ATOM 646 C CA . ALA A 1 87 ? -12.686 13.418 4.832 1.00 97.81 87 ALA A CA 1
ATOM 647 C C . ALA A 1 87 ? -14.201 13.596 4.671 1.00 97.81 87 ALA A C 1
ATOM 649 O O . ALA A 1 87 ? -14.868 13.978 5.627 1.00 97.81 87 ALA A O 1
ATOM 650 N N . GLU A 1 88 ? -14.732 13.252 3.500 1.00 98.12 88 GLU A N 1
ATOM 651 C CA . GLU A 1 88 ? -16.162 13.308 3.179 1.00 98.12 88 GLU A CA 1
ATOM 652 C C . GLU A 1 88 ? -16.956 12.100 3.699 1.00 98.12 88 GLU A C 1
ATOM 654 O O . GLU A 1 88 ? -18.179 12.078 3.610 1.00 98.12 88 GLU A O 1
ATOM 659 N N . GLY A 1 89 ? -16.278 11.107 4.279 1.00 97.81 89 GLY A N 1
ATOM 660 C CA . GLY A 1 89 ? -16.915 9.903 4.816 1.00 97.81 89 GLY A CA 1
ATOM 661 C C . GLY A 1 89 ? -17.267 8.860 3.755 1.00 97.81 89 GLY A C 1
ATOM 662 O O . GLY A 1 89 ? -17.914 7.876 4.088 1.00 97.81 89 GLY A O 1
ATOM 663 N N . GLN A 1 90 ? -16.801 9.044 2.518 1.00 98.69 90 GLN A N 1
ATOM 664 C CA . GLN A 1 90 ? -16.914 8.093 1.408 1.00 98.69 90 GLN A CA 1
ATOM 665 C C . GLN A 1 90 ? -15.834 7.010 1.559 1.00 98.69 90 GLN A C 1
ATOM 667 O O . GLN A 1 90 ? -14.812 7.015 0.867 1.00 98.69 90 GLN A O 1
ATOM 672 N N . LEU A 1 91 ? -15.964 6.182 2.602 1.00 98.56 91 LEU A N 1
ATOM 673 C CA . LEU A 1 91 ? -14.899 5.278 3.038 1.00 98.56 91 LEU A CA 1
ATOM 674 C C . LEU A 1 91 ? -14.751 4.075 2.110 1.00 98.56 91 LEU A C 1
ATOM 676 O O . LEU A 1 91 ? -13.624 3.667 1.846 1.00 98.56 91 LEU A O 1
ATOM 680 N N . GLU A 1 92 ? -15.850 3.554 1.579 1.00 98.56 92 GLU A N 1
ATOM 681 C CA . GLU A 1 92 ? -15.872 2.448 0.629 1.00 98.56 92 GLU A CA 1
ATOM 682 C C . GLU A 1 92 ? -15.169 2.841 -0.678 1.00 98.56 92 GLU A C 1
ATOM 684 O O . GLU A 1 92 ? -14.292 2.119 -1.158 1.00 98.56 92 GLU A O 1
ATOM 689 N N . GLU A 1 93 ? -15.471 4.025 -1.219 1.00 98.62 93 GLU A N 1
ATOM 690 C CA . GLU A 1 93 ? -14.800 4.551 -2.409 1.00 98.62 93 GLU A CA 1
ATOM 691 C C . GLU A 1 93 ? -13.327 4.865 -2.137 1.00 98.62 93 GLU A C 1
ATOM 693 O O . GLU A 1 93 ? -12.468 4.588 -2.980 1.00 98.62 93 GLU A O 1
ATOM 698 N N . ALA A 1 94 ? -13.012 5.414 -0.957 1.00 98.56 94 ALA A N 1
ATOM 699 C CA . ALA A 1 94 ? -11.629 5.645 -0.554 1.00 98.56 94 ALA A CA 1
ATOM 700 C C . ALA A 1 94 ? -10.838 4.334 -0.482 1.00 98.56 94 ALA A C 1
ATOM 702 O O . ALA A 1 94 ? -9.685 4.298 -0.911 1.00 98.56 94 ALA A O 1
ATOM 703 N N . LEU A 1 95 ? -11.446 3.279 0.070 1.00 98.56 95 LEU A N 1
ATOM 704 C CA . LEU A 1 95 ? -10.832 1.966 0.221 1.00 98.56 95 LEU A CA 1
ATOM 705 C C . LEU A 1 95 ? -10.557 1.341 -1.145 1.00 98.56 95 LEU A C 1
ATOM 707 O O . LEU A 1 95 ? -9.424 0.946 -1.411 1.00 98.56 95 LEU A O 1
ATOM 711 N N . ALA A 1 96 ? -11.563 1.317 -2.024 1.00 98.50 96 ALA A N 1
ATOM 712 C CA . ALA A 1 96 ? -11.433 0.784 -3.377 1.00 98.50 96 ALA A CA 1
ATOM 713 C C . ALA A 1 96 ? -10.317 1.494 -4.159 1.00 98.50 96 ALA A C 1
ATOM 715 O O . ALA A 1 96 ? -9.442 0.846 -4.733 1.00 98.50 96 ALA A O 1
ATOM 716 N N . LEU A 1 97 ? -10.286 2.831 -4.113 1.00 98.38 97 LEU A N 1
ATOM 717 C CA . LEU A 1 97 ? -9.240 3.605 -4.776 1.00 98.38 97 LEU A CA 1
ATOM 718 C C . LEU A 1 97 ? -7.851 3.340 -4.174 1.00 98.38 97 LEU A C 1
ATOM 720 O O . LEU A 1 97 ? -6.873 3.246 -4.915 1.00 98.38 97 LEU A O 1
ATOM 724 N N . ALA A 1 98 ? -7.742 3.217 -2.849 1.00 97.81 98 ALA A N 1
ATOM 725 C CA . ALA A 1 98 ? -6.468 2.940 -2.192 1.00 97.81 98 ALA A CA 1
ATOM 726 C C . ALA A 1 98 ? -5.913 1.552 -2.565 1.00 97.81 98 ALA A C 1
ATOM 728 O O . ALA A 1 98 ? -4.707 1.440 -2.783 1.00 97.81 98 ALA A O 1
ATOM 729 N N . TYR A 1 99 ? -6.770 0.533 -2.709 1.00 97.56 99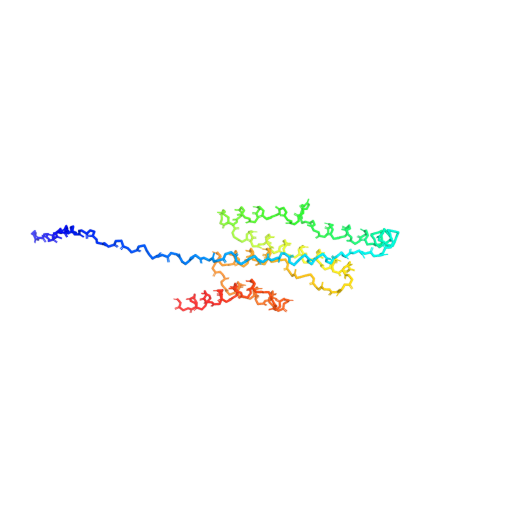 TYR A N 1
ATOM 730 C CA . TYR A 1 99 ? -6.371 -0.779 -3.231 1.00 97.56 99 TYR A CA 1
ATOM 731 C C . TYR A 1 99 ? -5.880 -0.696 -4.680 1.00 97.56 99 TYR A C 1
ATOM 733 O O . TYR A 1 99 ? -4.773 -1.146 -4.960 1.00 97.56 99 TYR A O 1
ATOM 741 N N . GLU A 1 100 ? -6.612 -0.027 -5.580 1.00 97.62 100 GLU A N 1
ATOM 742 C CA . GLU A 1 100 ? -6.156 0.165 -6.970 1.00 97.62 100 GLU A CA 1
ATOM 743 C C . GLU A 1 100 ? -4.787 0.862 -7.046 1.00 97.62 100 GLU A C 1
ATOM 745 O O . GLU A 1 100 ? -3.941 0.526 -7.885 1.00 97.62 100 GLU A O 1
ATOM 750 N N . CYS A 1 101 ? -4.555 1.836 -6.161 1.00 96.94 101 CYS A N 1
ATOM 751 C CA . CYS A 1 101 ? -3.270 2.513 -6.054 1.00 96.94 101 CYS A CA 1
ATOM 752 C C . CYS A 1 101 ? -2.176 1.579 -5.525 1.00 96.94 101 CYS A C 1
ATOM 754 O O . CYS A 1 101 ? -1.070 1.582 -6.067 1.00 96.94 101 CYS A O 1
ATOM 756 N N . SER A 1 102 ? -2.476 0.764 -4.509 1.00 95.12 102 SER A N 1
ATOM 757 C CA . SER A 1 102 ? -1.545 -0.235 -3.976 1.00 95.12 102 SER A CA 1
ATOM 758 C C . SER A 1 102 ? -1.126 -1.228 -5.059 1.00 95.12 102 SER A C 1
ATOM 760 O O . SER A 1 102 ? 0.067 -1.374 -5.314 1.00 95.12 102 SER A O 1
ATOM 762 N N . ASP A 1 103 ? -2.083 -1.813 -5.778 1.00 94.31 103 ASP A N 1
ATOM 763 C CA . ASP A 1 103 ? -1.827 -2.795 -6.838 1.00 94.31 103 ASP A CA 1
ATOM 764 C C . ASP A 1 103 ? -1.017 -2.192 -7.993 1.00 94.31 103 ASP A C 1
ATOM 766 O O . ASP A 1 103 ? -0.122 -2.815 -8.566 1.00 94.31 103 ASP A O 1
ATOM 770 N N . THR A 1 104 ? -1.313 -0.944 -8.358 1.00 95.00 104 THR A N 1
ATOM 771 C CA . THR A 1 104 ? -0.560 -0.214 -9.387 1.00 95.00 104 THR A CA 1
ATOM 772 C C . THR A 1 104 ? 0.878 0.046 -8.936 1.00 95.00 104 THR A C 1
ATOM 774 O O . THR A 1 104 ? 1.822 -0.183 -9.695 1.00 95.00 104 THR A O 1
ATOM 777 N N . GLN A 1 105 ? 1.067 0.449 -7.679 1.00 93.25 105 GLN A N 1
ATOM 778 C CA . GLN A 1 105 ? 2.393 0.650 -7.106 1.00 93.25 105 GLN A CA 1
ATOM 779 C C . GLN A 1 105 ? 3.190 -0.661 -7.066 1.00 93.25 105 GLN A C 1
ATOM 781 O O . GLN A 1 105 ? 4.342 -0.674 -7.502 1.00 93.25 105 GLN A O 1
ATOM 786 N N . GLU A 1 106 ? 2.589 -1.754 -6.595 1.00 90.38 106 GLU A N 1
ATOM 787 C CA . GLU A 1 106 ? 3.222 -3.075 -6.512 1.00 90.38 106 GLU A CA 1
ATOM 788 C C . GLU A 1 106 ? 3.645 -3.588 -7.896 1.00 90.38 106 GLU A C 1
ATOM 790 O O . GLU A 1 106 ? 4.785 -4.026 -8.064 1.00 90.38 106 GLU A O 1
ATOM 795 N N . ARG A 1 107 ? 2.799 -3.426 -8.925 1.00 91.31 107 ARG A N 1
ATOM 796 C CA . ARG A 1 107 ? 3.171 -3.737 -10.318 1.00 91.31 107 ARG A CA 1
ATOM 797 C C . ARG A 1 107 ? 4.379 -2.930 -10.788 1.00 91.31 107 ARG A C 1
ATOM 799 O O . ARG A 1 107 ? 5.304 -3.496 -11.368 1.00 91.31 107 ARG A O 1
ATOM 806 N N . SER A 1 108 ? 4.407 -1.624 -10.517 1.00 92.06 108 SER A N 1
ATOM 807 C CA . SER A 1 108 ? 5.547 -0.777 -10.893 1.00 92.06 108 SER A CA 1
ATOM 808 C C . SER A 1 108 ? 6.840 -1.175 -10.170 1.00 92.06 108 SER A C 1
ATOM 810 O O . SER A 1 108 ? 7.908 -1.197 -10.781 1.00 92.06 108 SER A O 1
ATOM 812 N N . HIS A 1 109 ? 6.743 -1.559 -8.894 1.00 88.25 109 HIS A N 1
ATOM 813 C CA . HIS A 1 109 ? 7.871 -2.033 -8.094 1.00 88.25 109 HIS A CA 1
ATOM 814 C C . HIS A 1 109 ? 8.411 -3.369 -8.605 1.00 88.25 109 HIS A C 1
ATOM 816 O O . HIS A 1 109 ? 9.624 -3.544 -8.665 1.00 88.25 109 HIS A O 1
ATOM 822 N N . ALA A 1 110 ? 7.536 -4.286 -9.021 1.00 87.12 110 ALA A N 1
ATOM 823 C CA . ALA A 1 110 ? 7.941 -5.568 -9.592 1.00 87.12 110 ALA A CA 1
ATOM 824 C C . ALA A 1 110 ? 8.757 -5.401 -10.887 1.00 87.12 110 ALA A C 1
ATOM 826 O O . ALA A 1 110 ? 9.696 -6.158 -11.131 1.00 87.12 110 ALA A O 1
ATOM 827 N N . ILE A 1 111 ? 8.439 -4.392 -11.707 1.00 89.31 111 ILE A N 1
ATOM 828 C CA . ILE A 1 111 ? 9.241 -4.048 -12.892 1.00 89.31 111 ILE A CA 1
ATOM 829 C C . ILE A 1 111 ? 10.553 -3.386 -12.462 1.00 89.31 111 ILE A C 1
ATOM 831 O O . ILE A 1 111 ? 11.619 -3.759 -12.944 1.00 89.31 111 ILE A O 1
ATOM 835 N N . PHE A 1 112 ? 10.496 -2.439 -11.522 1.00 85.38 112 PHE A N 1
ATOM 836 C CA . PHE A 1 112 ? 11.683 -1.727 -11.046 1.00 85.38 112 PHE A CA 1
ATOM 837 C C . PHE A 1 112 ? 12.718 -2.662 -10.401 1.00 85.38 112 PHE A C 1
ATOM 839 O O . PHE A 1 112 ? 13.916 -2.485 -10.610 1.00 85.38 112 PHE A O 1
ATOM 846 N N . ALA A 1 113 ? 12.274 -3.699 -9.688 1.00 84.31 113 ALA A N 1
ATOM 847 C CA . ALA A 1 113 ? 13.144 -4.702 -9.076 1.00 84.31 113 ALA A CA 1
ATOM 848 C C . ALA A 1 113 ? 14.027 -5.452 -10.096 1.00 84.31 113 ALA A C 1
ATOM 850 O O . ALA A 1 113 ? 15.095 -5.940 -9.739 1.00 84.31 113 ALA A O 1
ATOM 851 N N . GLN A 1 114 ? 13.629 -5.504 -11.374 1.00 83.19 114 GLN A N 1
ATOM 852 C CA . GLN A 1 114 ? 14.434 -6.092 -12.456 1.00 83.19 114 GLN A CA 1
ATOM 853 C C . GLN A 1 114 ? 15.630 -5.214 -12.854 1.00 83.19 114 GLN A C 1
ATOM 855 O O . GLN A 1 114 ? 16.565 -5.695 -13.489 1.00 83.19 114 GLN A O 1
ATOM 860 N N . ILE A 1 115 ? 15.592 -3.926 -12.503 1.00 78.94 115 ILE A N 1
ATOM 861 C CA . ILE A 1 115 ? 16.647 -2.947 -12.791 1.00 78.94 115 ILE A CA 1
ATOM 862 C C . ILE A 1 115 ? 17.707 -2.972 -11.682 1.00 78.94 115 ILE A C 1
ATOM 864 O O . ILE A 1 115 ? 18.893 -2.768 -11.936 1.00 78.94 115 ILE A O 1
ATOM 868 N N . THR A 1 116 ? 17.295 -3.215 -10.437 1.00 71.44 116 THR A N 1
ATOM 869 C CA . THR A 1 116 ? 18.191 -3.213 -9.277 1.00 71.44 116 THR A CA 1
ATOM 870 C C . THR A 1 116 ? 19.036 -4.488 -9.222 1.00 71.44 116 THR A C 1
ATOM 872 O O . THR A 1 116 ? 18.513 -5.582 -9.020 1.00 71.44 116 THR A O 1
ATOM 875 N N . ARG A 1 117 ? 20.359 -4.336 -9.377 1.00 58.81 117 ARG A N 1
ATOM 876 C CA . ARG A 1 117 ? 21.352 -5.425 -9.496 1.00 58.81 117 ARG A CA 1
ATOM 877 C C . ARG A 1 117 ? 21.397 -6.395 -8.313 1.00 58.81 117 ARG A C 1
ATOM 879 O O . ARG A 1 117 ? 21.787 -7.543 -8.493 1.00 58.81 117 ARG A O 1
ATOM 886 N N . ASP A 1 118 ? 20.976 -5.946 -7.137 1.00 63.16 118 ASP A N 1
ATOM 887 C CA . ASP A 1 118 ? 21.149 -6.702 -5.895 1.00 63.16 118 ASP A CA 1
ATOM 888 C C . ASP A 1 118 ? 19.962 -7.619 -5.571 1.00 63.16 118 ASP A C 1
ATOM 890 O O . ASP A 1 118 ? 19.952 -8.272 -4.530 1.00 63.16 118 ASP A O 1
ATOM 894 N N . GLY A 1 119 ? 18.934 -7.659 -6.433 1.00 54.62 119 GLY A N 1
ATOM 895 C CA . GLY A 1 119 ? 17.743 -8.481 -6.206 1.00 54.62 119 GLY A CA 1
ATOM 896 C C . GLY A 1 119 ? 16.992 -8.124 -4.921 1.00 54.62 119 GLY A C 1
ATOM 897 O O . GLY A 1 119 ? 16.178 -8.919 -4.459 1.00 54.62 119 GLY A O 1
ATOM 898 N N . VAL A 1 120 ? 17.273 -6.951 -4.336 1.00 57.03 120 VAL A N 1
ATOM 899 C CA . VAL A 1 120 ? 16.620 -6.472 -3.119 1.00 57.03 120 VAL A CA 1
ATOM 900 C C . VAL A 1 120 ? 15.154 -6.244 -3.465 1.00 57.03 120 VAL A C 1
ATOM 902 O O . VAL A 1 120 ? 14.856 -5.342 -4.255 1.00 57.03 120 VAL A O 1
ATOM 905 N N . PRO A 1 121 ? 14.226 -7.040 -2.903 1.00 58.84 121 PRO A N 1
ATOM 906 C CA . PRO A 1 121 ? 12.811 -6.823 -3.117 1.00 58.84 121 PRO A CA 1
ATOM 907 C C . PRO A 1 121 ? 12.493 -5.411 -2.647 1.00 58.84 121 PRO A C 1
ATOM 909 O O . PRO A 1 121 ? 12.773 -5.041 -1.503 1.00 58.84 121 PRO A O 1
ATOM 912 N N . MET A 1 122 ? 11.953 -4.591 -3.543 1.00 64.81 122 MET A N 1
ATOM 913 C CA . MET A 1 122 ? 11.544 -3.252 -3.165 1.00 64.81 122 MET A CA 1
ATOM 914 C C . MET A 1 122 ? 10.397 -3.398 -2.164 1.00 64.81 122 MET A C 1
ATOM 916 O O . MET A 1 122 ? 9.313 -3.857 -2.529 1.00 64.81 122 MET A O 1
ATOM 920 N N . ARG A 1 123 ? 10.665 -3.058 -0.895 1.00 66.25 123 ARG A N 1
ATOM 921 C CA . ARG A 1 123 ? 9.691 -3.159 0.199 1.00 66.25 123 ARG A CA 1
ATOM 922 C C . ARG A 1 123 ? 8.378 -2.507 -0.237 1.00 66.25 123 ARG A C 1
ATOM 924 O O . ARG A 1 123 ? 8.389 -1.443 -0.869 1.00 66.25 123 ARG A O 1
ATOM 931 N N . THR A 1 124 ? 7.251 -3.153 0.067 1.00 64.19 124 THR A N 1
ATOM 932 C CA . THR A 1 124 ? 5.914 -2.620 -0.231 1.00 64.19 124 THR A CA 1
ATOM 933 C C . THR A 1 124 ? 5.835 -1.170 0.229 1.00 64.19 124 THR A C 1
ATOM 935 O O . THR A 1 124 ? 6.206 -0.866 1.365 1.00 64.19 124 THR A O 1
ATOM 938 N N . SER A 1 125 ? 5.388 -0.266 -0.648 1.00 69.38 125 SER A N 1
ATOM 939 C CA . SER A 1 125 ? 5.308 1.158 -0.315 1.00 69.38 125 SER A CA 1
ATOM 940 C C . SER A 1 125 ? 4.427 1.338 0.928 1.00 69.38 125 SER A C 1
ATOM 942 O O . SER A 1 125 ? 3.233 1.028 0.868 1.00 69.38 125 SER A O 1
ATOM 944 N N . PRO A 1 126 ? 4.962 1.842 2.058 1.00 75.00 126 PRO A N 1
ATOM 945 C CA . PRO A 1 126 ? 4.209 1.889 3.310 1.00 75.00 126 PRO A CA 1
ATOM 946 C C . PRO A 1 126 ? 3.019 2.854 3.237 1.00 75.00 126 PRO A C 1
ATOM 948 O O . PRO A 1 126 ? 2.105 2.764 4.054 1.00 75.00 126 PRO A O 1
ATOM 951 N N . TYR A 1 127 ? 2.996 3.763 2.255 1.00 87.12 127 TYR A N 1
ATOM 952 C CA . TYR A 1 127 ? 1.965 4.789 2.121 1.00 87.12 127 TYR A CA 1
ATOM 953 C C . TYR A 1 127 ? 0.565 4.205 1.879 1.00 87.12 127 TYR A C 1
ATOM 955 O O . TYR A 1 127 ? -0.339 4.477 2.670 1.00 87.12 127 TYR A O 1
ATOM 963 N N . TRP A 1 128 ? 0.383 3.378 0.843 1.00 94.12 128 TRP A N 1
ATOM 964 C CA . TRP A 1 128 ? -0.936 2.823 0.509 1.00 94.12 128 TRP A CA 1
ATOM 965 C C . TRP A 1 128 ? -1.403 1.803 1.543 1.00 94.12 128 TRP A C 1
ATOM 967 O O . TRP A 1 128 ? -2.539 1.890 2.006 1.00 94.12 128 TRP A O 1
ATOM 977 N N . SER A 1 129 ? -0.505 0.935 2.019 1.00 94.06 129 SER A N 1
ATOM 978 C CA . SER A 1 129 ? -0.821 -0.019 3.088 1.00 94.06 129 SER A CA 1
ATOM 979 C C . SER A 1 129 ? -1.274 0.659 4.373 1.00 94.06 129 SER A C 1
ATOM 981 O O . SER A 1 129 ? -2.222 0.218 5.026 1.00 94.06 129 SER A O 1
ATOM 983 N N . LYS A 1 130 ? -0.643 1.779 4.727 1.00 94.38 130 LYS A N 1
ATOM 984 C CA . LYS A 1 130 ? -1.077 2.587 5.861 1.00 94.38 130 LYS A CA 1
ATOM 985 C C . LYS A 1 130 ? -2.446 3.208 5.622 1.00 94.38 130 LYS A C 1
ATOM 987 O O . LYS A 1 130 ? -3.263 3.189 6.541 1.00 94.38 130 LYS A O 1
ATOM 992 N N . ASP A 1 131 ? -2.699 3.779 4.446 1.00 96.06 131 ASP A N 1
ATOM 993 C CA . ASP A 1 131 ? -3.980 4.425 4.157 1.00 96.06 131 ASP A CA 1
ATOM 994 C C . ASP A 1 131 ? -5.140 3.426 4.123 1.00 96.06 131 ASP A C 1
ATOM 996 O O . ASP A 1 131 ? -6.145 3.698 4.783 1.00 96.06 131 ASP A O 1
ATOM 1000 N N . ILE A 1 132 ? -4.974 2.264 3.483 1.00 98.00 132 ILE A N 1
ATOM 1001 C CA . ILE A 1 132 ? -5.944 1.153 3.480 1.00 98.00 132 ILE A CA 1
ATOM 1002 C C . ILE A 1 132 ? -6.310 0.778 4.913 1.00 98.00 132 ILE A C 1
ATOM 1004 O O . ILE A 1 132 ? -7.470 0.847 5.314 1.00 98.00 132 ILE A O 1
ATOM 1008 N N . ALA A 1 133 ? -5.309 0.504 5.745 1.00 97.62 133 ALA A N 1
ATOM 1009 C CA . ALA A 1 133 ? -5.559 0.086 7.111 1.00 97.62 133 ALA A CA 1
ATOM 1010 C C . ALA A 1 133 ? -6.093 1.240 8.005 1.00 97.62 133 ALA A C 1
ATOM 1012 O O . ALA A 1 133 ? -6.743 0.999 9.022 1.00 97.62 133 ALA A O 1
ATOM 1013 N N . ILE A 1 134 ? -5.873 2.523 7.666 1.00 97.25 134 ILE A N 1
ATOM 1014 C CA . ILE A 1 134 ? -6.596 3.654 8.293 1.00 97.25 134 ILE A CA 1
ATOM 1015 C C . ILE A 1 134 ? -8.075 3.634 7.896 1.00 97.25 134 ILE A C 1
ATOM 1017 O O . ILE A 1 134 ? -8.922 3.913 8.745 1.00 97.25 134 ILE A O 1
ATOM 1021 N N . ILE A 1 135 ? -8.379 3.374 6.626 1.00 98.56 135 ILE A N 1
ATOM 1022 C CA . ILE A 1 135 ? -9.747 3.385 6.104 1.00 98.56 135 ILE A CA 1
ATOM 1023 C C . ILE A 1 135 ? -10.557 2.241 6.720 1.00 98.56 135 ILE A C 1
ATOM 1025 O O . ILE A 1 135 ? -11.602 2.521 7.303 1.00 98.56 135 ILE A O 1
ATOM 1029 N N . LEU A 1 136 ? -10.026 1.014 6.724 1.00 98.56 136 LEU A N 1
ATOM 1030 C CA . LEU A 1 136 ? -10.652 -0.154 7.366 1.00 98.56 136 LEU A CA 1
ATOM 1031 C C . LEU A 1 136 ? -11.006 0.132 8.832 1.00 98.56 136 LEU A C 1
ATOM 1033 O O . LEU A 1 136 ? -12.145 -0.043 9.264 1.00 98.56 136 LEU A O 1
ATOM 1037 N N . ARG A 1 137 ? -10.072 0.737 9.578 1.00 98.19 137 ARG A N 1
ATOM 1038 C CA . ARG A 1 137 ? -10.329 1.169 10.957 1.00 98.19 137 ARG A CA 1
ATOM 1039 C C . ARG A 1 137 ? -11.457 2.191 11.075 1.00 98.19 137 ARG A C 1
ATOM 1041 O O . ARG A 1 137 ? -12.241 2.129 12.017 1.00 98.19 137 ARG A O 1
ATOM 1048 N N . LYS A 1 138 ? -11.520 3.175 10.171 1.00 97.81 138 LYS A N 1
ATOM 1049 C CA . LYS A 1 138 ? -12.597 4.179 10.168 1.00 97.81 138 LYS A CA 1
ATOM 1050 C C . LYS A 1 138 ? -13.961 3.544 9.888 1.00 97.81 138 LYS A C 1
ATOM 1052 O O . LYS A 1 138 ? -14.945 4.004 10.458 1.00 97.81 138 LYS A O 1
ATOM 1057 N N . MET A 1 139 ? -13.996 2.501 9.060 1.00 98.25 139 MET A N 1
ATOM 1058 C CA . MET A 1 139 ? -15.188 1.690 8.787 1.00 98.25 139 MET A CA 1
ATOM 1059 C C . MET A 1 139 ? -15.553 0.758 9.954 1.00 98.25 139 MET A C 1
ATOM 1061 O O . MET A 1 139 ? -16.624 0.164 9.935 1.00 98.25 139 MET A O 1
ATOM 1065 N N . LYS A 1 140 ? -14.696 0.670 10.985 1.00 97.62 140 LYS A N 1
ATOM 1066 C CA . LYS A 1 140 ? -14.771 -0.291 12.099 1.00 97.62 140 LYS A CA 1
ATOM 1067 C C . LYS A 1 140 ? -14.687 -1.754 11.655 1.00 97.62 140 LYS A C 1
ATOM 1069 O O . LYS A 1 140 ? -15.072 -2.638 12.406 1.00 97.62 140 LYS A O 1
ATOM 1074 N N . ASP A 1 141 ? -14.135 -2.006 10.472 1.00 98.25 141 ASP A N 1
ATOM 1075 C CA . ASP A 1 141 ? -13.841 -3.356 10.002 1.00 98.25 141 ASP A CA 1
ATOM 1076 C C . ASP A 1 141 ? -12.453 -3.772 10.510 1.00 98.25 141 ASP A C 1
ATOM 1078 O O . ASP A 1 141 ? -11.435 -3.689 9.814 1.00 98.25 141 ASP A O 1
ATOM 1082 N N . TYR A 1 142 ? -12.390 -4.091 11.805 1.00 97.94 142 TYR A N 1
ATOM 1083 C CA . TYR A 1 142 ? -11.126 -4.413 12.467 1.00 97.94 142 TYR A CA 1
ATOM 1084 C C . TYR A 1 142 ? -10.576 -5.774 12.040 1.00 97.94 142 TYR A C 1
ATOM 1086 O O . TYR A 1 142 ? -9.357 -5.933 11.997 1.00 97.94 142 TYR A O 1
ATOM 1094 N N . ASP A 1 143 ? -11.446 -6.722 11.690 1.00 97.94 143 ASP A N 1
A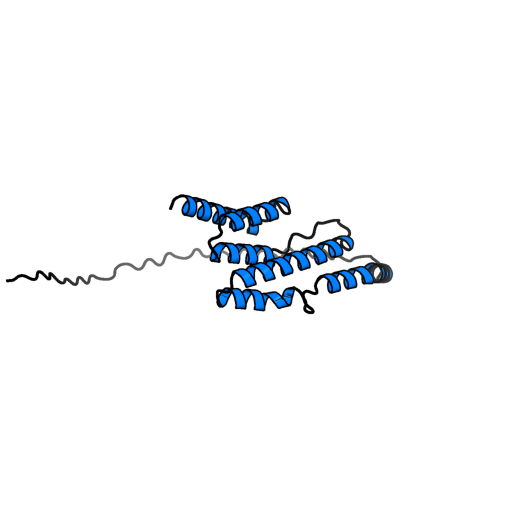TOM 1095 C CA . ASP A 1 143 ? -11.039 -8.039 11.202 1.00 97.94 143 ASP A CA 1
ATOM 1096 C C . ASP A 1 143 ? -10.360 -7.918 9.834 1.00 97.94 143 ASP A C 1
ATOM 1098 O O . ASP A 1 143 ? -9.262 -8.449 9.646 1.00 97.94 143 ASP A O 1
ATOM 1102 N N . ALA A 1 144 ? -10.929 -7.131 8.912 1.00 98.25 144 ALA A N 1
ATOM 1103 C CA . ALA A 1 144 ? -10.265 -6.836 7.646 1.00 98.25 144 ALA A CA 1
ATOM 1104 C C . ALA A 1 144 ? -8.972 -6.030 7.845 1.00 98.25 144 ALA A C 1
ATOM 1106 O O . ALA A 1 144 ? -7.984 -6.288 7.154 1.00 98.25 144 ALA A O 1
ATOM 1107 N N . GLU A 1 145 ? -8.929 -5.079 8.795 1.00 98.50 145 GLU A N 1
ATOM 1108 C CA . GLU A 1 145 ? -7.688 -4.356 9.124 1.00 98.50 145 GLU A CA 1
ATOM 1109 C C . GLU A 1 145 ? -6.579 -5.327 9.564 1.00 98.50 145 GLU A C 1
ATOM 1111 O O . GLU A 1 145 ? -5.437 -5.190 9.120 1.00 98.50 145 GLU A O 1
ATOM 1116 N N . VAL A 1 146 ? -6.899 -6.301 10.422 1.00 98.50 146 VAL A N 1
ATOM 1117 C CA . VAL A 1 146 ? -5.950 -7.321 10.892 1.00 98.50 146 VAL A CA 1
ATOM 1118 C C . VAL A 1 146 ? -5.484 -8.201 9.737 1.00 98.50 146 VAL A C 1
ATOM 1120 O O . VAL A 1 146 ? -4.276 -8.278 9.517 1.00 98.50 146 VAL A O 1
ATOM 1123 N N . GLY A 1 147 ? -6.409 -8.789 8.971 1.00 98.19 147 GLY A N 1
ATOM 1124 C CA . GLY A 1 147 ? -6.066 -9.689 7.866 1.00 98.19 147 GLY A CA 1
ATOM 1125 C C . GLY A 1 147 ? -5.192 -9.014 6.806 1.00 98.19 147 GLY A C 1
ATOM 1126 O O . GLY A 1 147 ? -4.182 -9.571 6.384 1.00 98.19 147 GLY A O 1
ATOM 1127 N N . TYR A 1 148 ? -5.509 -7.766 6.450 1.00 97.19 148 TYR A N 1
ATOM 1128 C CA . TYR A 1 148 ? -4.695 -6.987 5.516 1.00 97.19 148 TYR A CA 1
ATOM 1129 C C . TYR A 1 148 ? -3.271 -6.733 6.040 1.00 97.19 148 TYR A C 1
ATOM 1131 O O . TYR A 1 148 ? -2.293 -6.855 5.304 1.00 97.19 148 TYR A O 1
ATOM 1139 N N . LEU A 1 149 ? -3.124 -6.350 7.314 1.00 96.81 149 LEU A N 1
ATOM 1140 C CA . LEU A 1 149 ? -1.808 -6.058 7.895 1.00 96.81 149 LEU A CA 1
ATOM 1141 C C . LEU A 1 149 ? -0.965 -7.325 8.106 1.00 96.81 149 LEU A C 1
ATOM 1143 O O . LEU A 1 149 ? 0.261 -7.235 8.043 1.00 96.81 149 LEU A O 1
ATOM 1147 N N . GLU A 1 150 ? -1.597 -8.473 8.354 1.00 97.00 150 GLU A N 1
ATOM 1148 C CA . GLU A 1 150 ? -0.932 -9.780 8.403 1.00 97.00 150 GLU A CA 1
ATOM 1149 C C . GLU A 1 150 ? -0.374 -10.161 7.031 1.00 97.00 150 GLU A C 1
ATOM 1151 O O . GLU A 1 150 ? 0.824 -10.405 6.931 1.00 97.00 150 GLU A O 1
ATOM 1156 N N . GLU A 1 151 ? -1.176 -10.064 5.966 1.00 94.94 151 GLU A N 1
ATOM 1157 C CA . GLU A 1 151 ? -0.716 -10.308 4.589 1.00 94.94 151 GLU A CA 1
ATOM 1158 C C . GLU A 1 151 ? 0.505 -9.441 4.230 1.00 94.94 151 GLU A C 1
ATOM 1160 O O . GLU A 1 151 ? 1.496 -9.923 3.678 1.00 94.94 151 GLU A O 1
ATOM 1165 N N . LYS A 1 152 ? 0.477 -8.147 4.581 1.00 92.50 152 LYS A N 1
ATOM 1166 C CA . LYS A 1 152 ? 1.608 -7.248 4.299 1.00 92.50 152 LYS A CA 1
ATOM 1167 C C . LYS A 1 152 ? 2.846 -7.550 5.148 1.00 92.50 152 LYS A C 1
ATOM 1169 O O . LYS A 1 152 ? 3.954 -7.310 4.674 1.00 92.50 152 LYS A O 1
ATOM 1174 N N . LEU A 1 153 ? 2.692 -8.078 6.362 1.00 92.88 153 LEU A N 1
ATOM 1175 C CA . LEU A 1 153 ? 3.827 -8.541 7.168 1.00 92.88 153 LEU A CA 1
ATOM 1176 C C . LEU A 1 153 ? 4.389 -9.872 6.689 1.00 92.88 153 LEU A C 1
ATOM 1178 O O . LEU A 1 153 ? 5.593 -10.064 6.786 1.00 92.88 153 LEU A O 1
ATOM 1182 N N . ASP A 1 154 ? 3.564 -10.762 6.147 1.00 93.00 154 ASP A N 1
ATOM 1183 C CA . ASP A 1 154 ? 4.058 -11.995 5.536 1.00 93.00 154 ASP A CA 1
ATOM 1184 C C . ASP A 1 154 ? 4.968 -11.679 4.335 1.00 93.00 154 ASP A C 1
ATOM 1186 O O . ASP A 1 154 ? 5.975 -12.355 4.119 1.00 93.00 154 ASP A O 1
ATOM 1190 N N . ALA A 1 155 ? 4.664 -10.604 3.596 1.00 87.94 155 ALA A N 1
ATOM 1191 C CA . ALA A 1 155 ? 5.488 -10.113 2.491 1.00 87.94 155 ALA A CA 1
ATOM 1192 C C . ALA A 1 155 ? 6.750 -9.335 2.932 1.00 87.94 155 ALA A C 1
ATOM 1194 O O . ALA A 1 155 ? 7.780 -9.417 2.263 1.00 87.94 155 ALA A O 1
ATOM 1195 N N . ASP A 1 156 ? 6.691 -8.574 4.032 1.00 88.38 156 ASP A N 1
ATOM 1196 C CA . ASP A 1 156 ? 7.822 -7.810 4.595 1.00 88.38 156 ASP A CA 1
ATOM 1197 C C . ASP A 1 156 ? 7.846 -7.928 6.135 1.00 88.38 156 ASP A C 1
ATOM 1199 O O . ASP A 1 156 ? 7.394 -7.015 6.840 1.00 88.38 156 ASP A O 1
ATOM 1203 N N . PRO A 1 157 ? 8.381 -9.039 6.690 1.00 90.81 157 PRO A N 1
ATOM 1204 C CA . PRO A 1 157 ? 8.306 -9.325 8.130 1.00 90.81 157 PRO A CA 1
ATOM 1205 C C . PRO A 1 157 ? 9.023 -8.305 9.019 1.00 90.81 157 PRO A C 1
ATOM 1207 O O . PRO A 1 157 ? 8.705 -8.159 10.200 1.00 90.81 157 PRO A O 1
ATOM 1210 N N . GLU A 1 158 ? 9.990 -7.580 8.458 1.00 89.69 158 GLU A N 1
ATOM 1211 C CA . GLU A 1 158 ? 10.772 -6.559 9.158 1.00 89.69 158 GLU A CA 1
ATOM 1212 C C . GLU A 1 158 ? 10.090 -5.181 9.162 1.00 89.69 158 GLU A C 1
ATOM 1214 O O . GLU A 1 158 ? 10.656 -4.203 9.661 1.00 89.69 158 GLU A O 1
ATOM 1219 N N . ASN A 1 159 ? 8.879 -5.064 8.608 1.00 89.88 159 ASN A N 1
ATOM 1220 C CA . ASN A 1 159 ? 8.177 -3.793 8.525 1.00 89.88 159 ASN A CA 1
ATOM 1221 C C . ASN A 1 159 ? 7.623 -3.346 9.888 1.00 89.88 159 ASN A C 1
ATOM 1223 O O . ASN A 1 159 ? 6.469 -3.591 10.253 1.00 89.88 159 ASN A O 1
ATOM 1227 N N . MET A 1 160 ? 8.459 -2.633 10.643 1.00 91.44 160 MET A N 1
ATOM 1228 C CA . MET A 1 160 ? 8.141 -2.155 11.991 1.00 91.44 160 MET A CA 1
ATOM 1229 C C . MET A 1 160 ? 6.902 -1.248 12.045 1.00 91.44 160 MET A C 1
ATOM 1231 O O . MET A 1 160 ? 6.178 -1.263 13.044 1.00 91.44 160 MET A O 1
ATOM 1235 N N . GLU A 1 161 ? 6.627 -0.464 10.993 1.00 91.81 161 GLU A N 1
ATOM 1236 C CA . GLU A 1 161 ? 5.440 0.399 10.954 1.00 91.81 161 GLU A CA 1
ATOM 1237 C C . GLU A 1 161 ? 4.157 -0.433 10.829 1.00 91.81 161 GLU A C 1
ATOM 1239 O O . GLU A 1 161 ? 3.218 -0.216 11.602 1.00 91.81 161 GLU A O 1
ATOM 1244 N N . ILE A 1 162 ? 4.127 -1.411 9.917 1.00 93.94 162 ILE A N 1
ATOM 1245 C CA . ILE A 1 162 ? 2.989 -2.328 9.755 1.00 93.94 162 ILE A CA 1
ATOM 1246 C C . ILE A 1 162 ? 2.799 -3.167 11.025 1.00 93.94 162 ILE A C 1
ATOM 1248 O O . ILE A 1 162 ? 1.676 -3.265 11.522 1.00 93.94 162 ILE A O 1
ATOM 1252 N N . ASN A 1 163 ? 3.880 -3.654 11.642 1.00 95.00 163 ASN A N 1
ATOM 1253 C CA . ASN A 1 163 ? 3.829 -4.404 12.902 1.00 95.00 163 ASN A CA 1
ATOM 1254 C C . ASN A 1 163 ? 3.219 -3.608 14.067 1.00 95.00 163 ASN A C 1
ATOM 1256 O O . ASN A 1 163 ? 2.290 -4.073 14.742 1.00 95.00 163 ASN A O 1
ATOM 1260 N N . ALA A 1 164 ? 3.666 -2.364 14.265 1.00 95.25 164 ALA A N 1
ATOM 1261 C CA . ALA A 1 164 ? 3.102 -1.480 15.283 1.00 95.25 164 ALA A CA 1
ATOM 1262 C C . ALA A 1 164 ? 1.607 -1.205 15.046 1.00 95.25 164 ALA A C 1
ATOM 1264 O O . ALA A 1 164 ? 0.842 -0.954 15.986 1.00 95.25 164 ALA A O 1
ATOM 1265 N N . ARG A 1 165 ? 1.176 -1.235 13.783 1.00 95.88 165 ARG A N 1
ATOM 1266 C CA . ARG A 1 165 ? -0.207 -1.004 13.381 1.00 95.88 165 ARG A CA 1
ATOM 1267 C C . ARG A 1 165 ? -1.076 -2.246 13.579 1.00 95.88 165 ARG A C 1
ATOM 1269 O O . ARG A 1 165 ? -2.158 -2.101 14.149 1.00 95.88 165 ARG A O 1
ATOM 1276 N N . LEU A 1 166 ? -0.565 -3.430 13.238 1.00 97.31 166 LEU A N 1
ATOM 1277 C CA . LEU A 1 166 ? -1.209 -4.726 13.471 1.00 97.31 166 LEU A CA 1
ATOM 1278 C C . LEU A 1 166 ? -1.461 -4.954 14.962 1.00 97.31 166 LEU A C 1
ATOM 1280 O O . LEU A 1 166 ? -2.569 -5.302 15.364 1.00 97.31 166 LEU A O 1
ATOM 1284 N N . SER A 1 167 ? -0.468 -4.651 15.803 1.00 97.69 167 SER A N 1
ATOM 1285 C CA . SER A 1 167 ? -0.608 -4.735 17.262 1.00 97.69 167 SER A CA 1
ATOM 1286 C C . SER A 1 167 ? -1.787 -3.902 17.779 1.00 97.69 167 SER A C 1
ATOM 1288 O O . SER A 1 167 ? -2.541 -4.344 18.643 1.00 97.69 167 SER A O 1
ATOM 1290 N N . LYS A 1 168 ? -1.995 -2.700 17.224 1.00 97.19 168 LYS A N 1
ATOM 1291 C CA . LYS A 1 168 ? -3.138 -1.842 17.578 1.00 97.19 168 LYS A CA 1
ATOM 1292 C C . LYS A 1 168 ? -4.457 -2.377 17.018 1.00 97.19 168 LYS A C 1
ATOM 1294 O O . LYS A 1 168 ? -5.452 -2.324 17.733 1.00 97.19 168 LYS A O 1
ATOM 1299 N N . ALA A 1 169 ? -4.466 -2.863 15.776 1.00 97.69 169 ALA A N 1
ATOM 1300 C CA . ALA A 1 169 ? -5.656 -3.421 15.132 1.00 97.69 169 ALA A CA 1
ATOM 1301 C C . ALA A 1 169 ? -6.195 -4.632 15.914 1.00 97.69 169 ALA A C 1
ATOM 1303 O O . ALA A 1 169 ? -7.370 -4.651 16.263 1.00 97.69 169 ALA A O 1
ATOM 1304 N N . ARG A 1 170 ? -5.318 -5.554 16.338 1.00 98.25 170 ARG A N 1
ATOM 1305 C CA . ARG A 1 170 ? -5.686 -6.717 17.168 1.00 98.25 170 ARG A CA 1
ATOM 1306 C C . ARG A 1 170 ? -6.329 -6.328 18.504 1.00 98.25 170 ARG A C 1
ATOM 1308 O O . ARG A 1 170 ? -7.290 -6.958 18.931 1.00 98.25 170 ARG A O 1
ATOM 1315 N N . VAL A 1 171 ? -5.840 -5.269 19.159 1.00 98.00 171 VAL A N 1
ATOM 1316 C CA . VAL A 1 171 ? -6.455 -4.752 20.399 1.00 98.00 171 VAL A CA 1
ATOM 1317 C C . VAL A 1 171 ? -7.852 -4.183 20.140 1.00 98.00 171 VAL A C 1
ATOM 1319 O O . VAL A 1 171 ? -8.719 -4.303 21.002 1.00 98.00 171 VAL A O 1
ATOM 1322 N N . LEU A 1 172 ? -8.072 -3.534 18.994 1.00 97.31 172 LEU A N 1
ATOM 1323 C CA . LEU A 1 172 ? -9.386 -3.005 18.627 1.00 97.31 172 LEU A CA 1
ATOM 1324 C C . LEU A 1 172 ? -10.363 -4.134 18.291 1.00 97.31 172 LEU A C 1
ATOM 1326 O O . LEU A 1 172 ? -11.446 -4.146 18.864 1.00 97.31 172 LEU A O 1
ATOM 1330 N N . ALA A 1 173 ? -9.947 -5.112 17.482 1.00 96.94 173 ALA A N 1
ATOM 1331 C CA . ALA A 1 173 ? -10.750 -6.289 17.150 1.00 96.94 173 ALA A CA 1
ATOM 1332 C C . ALA A 1 173 ? -11.180 -7.066 18.409 1.00 96.94 173 ALA A C 1
ATOM 1334 O O . ALA A 1 173 ? -12.357 -7.351 18.599 1.00 96.94 173 ALA A O 1
ATOM 1335 N N . ALA A 1 174 ? -10.253 -7.313 19.344 1.00 97.31 174 ALA A N 1
ATOM 1336 C CA . ALA A 1 174 ? -10.569 -8.005 20.596 1.00 97.31 174 ALA A CA 1
ATOM 1337 C C . ALA A 1 174 ? -11.556 -7.234 21.493 1.00 97.31 174 ALA A C 1
ATOM 1339 O O . ALA A 1 174 ? -12.326 -7.845 22.229 1.00 97.31 174 ALA A O 1
ATOM 1340 N N . LYS A 1 175 ? -11.520 -5.895 21.464 1.00 96.62 175 LYS A N 1
ATOM 1341 C CA . LYS A 1 175 ? -12.486 -5.061 22.193 1.00 96.62 175 LYS A CA 1
ATOM 1342 C C . LYS A 1 175 ? -13.857 -5.079 21.536 1.00 96.62 175 LYS A C 1
ATOM 1344 O O . LYS A 1 175 ? -14.844 -5.085 22.257 1.00 96.62 175 LYS A O 1
ATOM 1349 N N . ASP A 1 176 ? -13.900 -5.058 20.209 1.00 95.81 176 ASP A N 1
ATOM 1350 C CA . ASP A 1 176 ? -15.140 -5.090 19.437 1.00 95.81 176 ASP A CA 1
ATOM 1351 C C . ASP A 1 176 ? -15.877 -6.422 19.625 1.00 95.81 176 ASP A C 1
ATOM 1353 O O . ASP A 1 176 ? -17.055 -6.425 19.952 1.00 95.81 176 ASP A O 1
ATOM 1357 N N . ALA A 1 177 ? -15.148 -7.543 19.596 1.00 92.69 177 ALA A N 1
ATOM 1358 C CA . ALA A 1 177 ? -15.695 -8.880 19.847 1.00 92.69 177 ALA A CA 1
ATOM 1359 C C . ALA A 1 177 ? -16.208 -9.113 21.286 1.00 92.69 177 ALA A C 1
ATOM 1361 O O . ALA A 1 177 ? -16.843 -10.132 21.554 1.00 92.69 177 ALA A O 1
ATOM 1362 N N . ALA A 1 178 ? -15.893 -8.218 22.229 1.00 93.56 178 ALA A N 1
ATOM 1363 C CA . ALA A 1 178 ? -16.321 -8.308 23.626 1.00 93.56 178 ALA A CA 1
ATOM 1364 C C . ALA A 1 178 ? -17.573 -7.467 23.947 1.00 93.56 178 ALA A C 1
ATOM 1366 O O . ALA A 1 178 ? -18.050 -7.524 25.085 1.00 93.56 178 ALA A O 1
ATOM 1367 N N . LEU A 1 179 ? -18.055 -6.664 22.991 1.00 85.12 179 LEU A N 1
ATOM 1368 C CA . LEU A 1 179 ? -19.259 -5.830 23.097 1.00 85.12 179 LEU A CA 1
ATOM 1369 C C . LEU A 1 179 ? -20.493 -6.562 22.561 1.00 85.12 179 LEU A C 1
ATOM 1371 O O . LEU A 1 179 ? -21.579 -6.309 23.131 1.00 85.12 179 LEU A O 1
#

pLDDT: mean 79.77, std 21.97, range [34.31, 98.69]